Protein AF-A0A3R9V7Z4-F1 (afdb_monomer)

Secondary structure (DSSP, 8-state):
---------PPPPPPPPPPPPPPPPPPPPPPPP-EEEE---HHHHHHHTS-EEEEHHHHHHHHHHHHHHHHTT---

Structure (mmCIF, N/CA/C/O backbone):
data_AF-A0A3R9V7Z4-F1
#
_entry.id   AF-A0A3R9V7Z4-F1
#
loop_
_atom_site.group_PDB
_atom_site.id
_atom_site.type_symbol
_atom_site.label_atom_id
_atom_site.label_alt_id
_atom_site.label_comp_id
_atom_site.label_asym_id
_atom_site.label_entity_id
_atom_site.label_seq_id
_atom_site.pdbx_PDB_ins_code
_atom_site.Cartn_x
_atom_site.Cartn_y
_atom_site.Cartn_z
_atom_site.occupancy
_atom_site.B_iso_or_equiv
_atom_site.auth_seq_id
_atom_site.auth_comp_id
_atom_site.auth_asym_id
_atom_site.auth_atom_id
_atom_site.pdbx_PDB_model_num
ATOM 1 N N . PHE A 1 1 ? -59.077 -29.943 61.971 1.00 41.16 1 PHE A N 1
ATOM 2 C CA . PHE A 1 1 ? -58.320 -30.429 60.802 1.00 41.16 1 PHE A CA 1
ATOM 3 C C . PHE A 1 1 ? -57.644 -29.235 60.141 1.00 41.16 1 PHE A C 1
ATOM 5 O O . PHE A 1 1 ? -58.338 -28.312 59.741 1.00 41.16 1 PHE A O 1
ATOM 12 N N . PHE A 1 2 ? -56.308 -29.212 60.138 1.00 60.16 2 PHE A N 1
ATOM 13 C CA . PHE A 1 2 ? -55.472 -28.251 59.405 1.00 60.16 2 PHE A CA 1
ATOM 14 C C . PHE A 1 2 ? -55.689 -28.419 57.900 1.00 60.16 2 PHE A C 1
ATOM 16 O O . PHE A 1 2 ? -55.599 -29.559 57.460 1.00 60.16 2 PHE A O 1
ATOM 23 N N . GL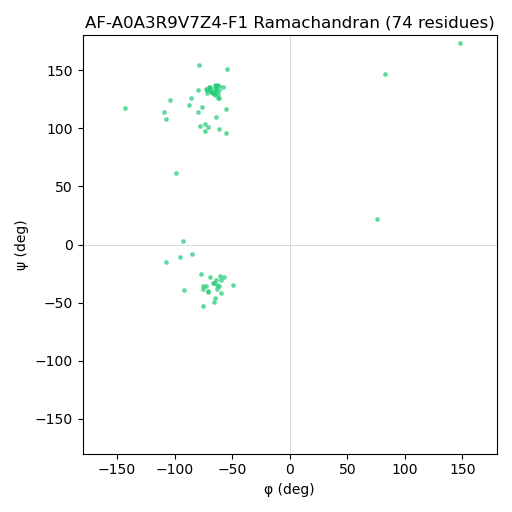N A 1 3 ? -55.830 -27.340 57.122 1.00 45.75 3 GLN A N 1
ATOM 24 C CA . GLN A 1 3 ? -55.212 -27.276 55.789 1.00 45.75 3 GLN A CA 1
ATOM 25 C C . GLN A 1 3 ? -54.715 -25.856 55.515 1.00 45.75 3 GLN A C 1
ATOM 27 O O . GLN A 1 3 ? -55.469 -24.888 55.558 1.00 45.75 3 GLN A O 1
ATOM 32 N N . GLY A 1 4 ? -53.395 -25.768 55.349 1.00 49.97 4 GLY A N 1
ATOM 33 C CA . GLY A 1 4 ? -52.629 -24.539 55.248 1.00 49.97 4 GLY A CA 1
ATOM 34 C C . GLY A 1 4 ? -52.710 -23.893 53.870 1.00 49.97 4 GLY A C 1
ATOM 35 O O . GLY A 1 4 ? -52.918 -24.546 52.851 1.00 49.97 4 GLY A O 1
ATOM 36 N N . SER A 1 5 ? -52.498 -22.583 53.873 1.00 60.56 5 SER A N 1
ATOM 37 C CA . SER A 1 5 ? -52.258 -21.735 52.712 1.00 60.56 5 SER A CA 1
ATOM 38 C C . SER A 1 5 ? -50.988 -22.178 51.981 1.00 60.56 5 SER A C 1
ATOM 40 O O . SER A 1 5 ? -49.877 -21.861 52.405 1.00 60.56 5 SER A O 1
ATOM 42 N N . GLY A 1 6 ? -51.148 -22.932 50.895 1.00 57.44 6 GLY A N 1
ATOM 43 C CA . GLY A 1 6 ? -50.052 -23.281 49.999 1.00 57.44 6 GLY A CA 1
ATOM 44 C C . GLY A 1 6 ? -49.647 -22.073 49.159 1.00 57.44 6 GLY A C 1
ATOM 45 O O . GLY A 1 6 ? -50.339 -21.718 48.209 1.00 57.44 6 GLY A O 1
ATOM 46 N N . THR A 1 7 ? -48.530 -21.435 49.497 1.00 56.66 7 THR A N 1
ATOM 47 C CA . THR A 1 7 ? -47.834 -20.515 48.593 1.00 56.66 7 THR A CA 1
ATOM 48 C C . THR A 1 7 ? -47.334 -21.313 47.390 1.00 56.66 7 THR A C 1
ATOM 50 O O . THR A 1 7 ? -46.444 -22.152 47.523 1.00 56.66 7 THR A O 1
ATOM 53 N N . GLN A 1 8 ? -47.939 -21.090 46.225 1.00 59.53 8 GLN A N 1
ATOM 54 C CA . GLN A 1 8 ? -47.507 -21.667 44.957 1.00 59.53 8 GLN A CA 1
ATOM 55 C C . GLN A 1 8 ? -46.193 -20.998 44.536 1.00 59.53 8 GLN A C 1
ATOM 57 O O . GLN A 1 8 ? -46.190 -19.868 44.054 1.00 59.53 8 GLN A O 1
ATOM 62 N N . THR A 1 9 ? -45.068 -21.676 44.749 1.00 61.78 9 THR A N 1
ATOM 63 C CA . THR A 1 9 ? -43.761 -21.206 44.282 1.00 61.78 9 THR A CA 1
ATOM 64 C C . THR A 1 9 ? -43.644 -21.505 42.788 1.00 61.78 9 THR A C 1
ATOM 66 O O . THR A 1 9 ? -43.438 -22.650 42.389 1.00 61.78 9 THR A O 1
ATOM 69 N N . THR A 1 10 ? -43.831 -20.486 41.951 1.00 76.94 10 THR A N 1
ATOM 70 C CA . THR A 1 10 ? -43.534 -20.555 40.514 1.00 76.94 10 THR A CA 1
ATOM 71 C C . THR A 1 10 ? -42.036 -20.818 40.326 1.00 76.94 10 THR A C 1
ATOM 73 O O . THR A 1 10 ? -41.236 -20.109 40.938 1.00 76.94 10 THR A O 1
ATOM 76 N N . PRO A 1 11 ? -41.626 -21.811 39.515 1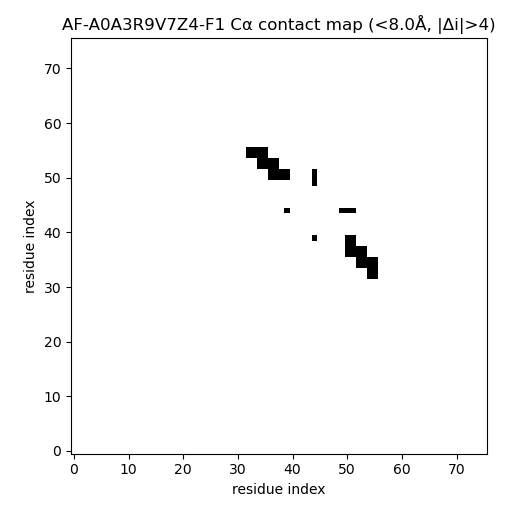.00 75.44 11 PRO A N 1
ATOM 77 C CA . PRO A 1 11 ? -40.213 -22.032 39.233 1.00 75.44 11 PRO A CA 1
ATOM 78 C C . PRO A 1 11 ? -39.636 -20.831 38.473 1.00 75.44 11 PRO A C 1
ATOM 80 O O . PRO A 1 11 ? -40.196 -20.387 37.471 1.00 75.44 11 PRO A O 1
ATOM 83 N N . GLU A 1 12 ? -38.521 -20.300 38.969 1.00 82.56 12 GLU A N 1
ATOM 84 C CA . GLU A 1 12 ? -37.786 -19.209 38.332 1.00 82.56 12 GLU A CA 1
ATOM 85 C C . GLU A 1 12 ? -37.120 -19.712 37.035 1.00 82.56 12 GLU A C 1
ATOM 87 O O . GLU A 1 12 ? -36.574 -20.822 37.020 1.00 82.56 12 GLU A O 1
ATOM 92 N N . PRO A 1 13 ? -37.183 -18.957 35.923 1.00 80.88 13 PRO A N 1
ATOM 93 C CA . PRO A 1 13 ? -36.564 -19.376 34.672 1.00 80.88 13 PRO A CA 1
ATOM 94 C C . PRO A 1 13 ? -35.034 -19.410 34.794 1.00 80.88 13 PRO A C 1
ATOM 96 O O . PRO A 1 13 ? -34.406 -18.442 35.214 1.00 80.88 13 PRO A O 1
ATOM 99 N N . ILE A 1 14 ? -34.426 -20.525 34.379 1.00 85.00 14 ILE A N 1
ATOM 100 C CA . ILE A 1 14 ? -32.967 -20.675 34.306 1.00 85.00 14 ILE A CA 1
ATOM 101 C C . ILE A 1 14 ? -32.426 -19.831 33.139 1.00 85.00 14 ILE A C 1
ATOM 103 O O . ILE A 1 14 ? -32.933 -19.960 32.020 1.00 85.00 14 ILE A O 1
ATOM 107 N N . PRO A 1 15 ? -31.388 -19.000 33.349 1.00 83.88 15 PRO A N 1
ATOM 108 C CA . PRO A 1 15 ? -30.763 -18.249 32.268 1.00 83.88 15 PRO A CA 1
ATOM 109 C C . PRO A 1 15 ? -30.023 -19.182 31.299 1.00 83.88 15 PRO A C 1
ATOM 111 O O . PRO A 1 15 ? -29.224 -20.027 31.703 1.00 83.88 15 PRO A O 1
ATOM 114 N N . THR A 1 16 ? -30.269 -19.005 30.001 1.00 86.88 16 THR A N 1
ATOM 115 C CA . THR A 1 16 ? -29.552 -19.706 28.926 1.00 86.88 16 THR A CA 1
ATOM 116 C C . THR A 1 16 ? -28.111 -19.192 28.830 1.00 86.88 16 THR A C 1
ATOM 118 O O . THR A 1 16 ? -27.911 -17.975 28.847 1.00 86.88 16 THR A O 1
ATOM 121 N N . PRO A 1 17 ? -27.094 -20.065 28.692 1.00 85.25 17 PRO A N 1
ATOM 122 C CA . PRO A 1 17 ? -25.718 -19.619 28.507 1.00 85.25 17 PRO A CA 1
ATOM 123 C C . PRO A 1 17 ? -25.552 -18.872 27.177 1.00 85.25 17 PRO A C 1
ATOM 125 O O . PRO A 1 17 ? -25.967 -19.347 26.119 1.00 85.25 17 PRO A O 1
ATOM 128 N N . THR A 1 18 ? -24.912 -1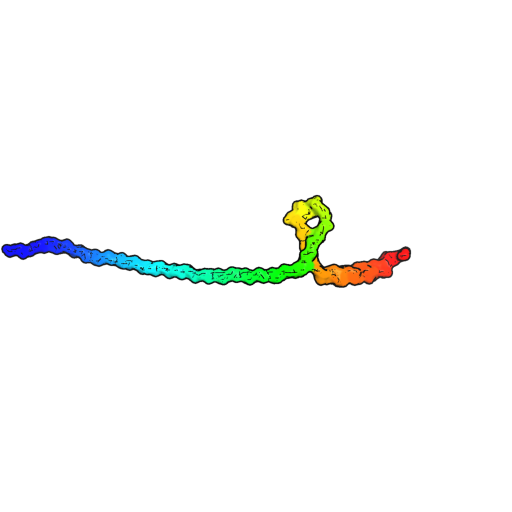7.706 27.231 1.00 86.44 18 THR A N 1
ATOM 129 C CA . THR A 1 18 ? -24.547 -16.923 26.046 1.00 86.44 18 THR A CA 1
ATOM 130 C C . THR A 1 18 ? -23.438 -17.640 25.267 1.00 86.44 18 THR A C 1
ATOM 132 O O . THR A 1 18 ? -22.456 -18.067 25.882 1.00 86.44 18 THR A O 1
ATOM 135 N N . PRO A 1 19 ? -23.537 -17.769 23.931 1.00 86.94 19 PRO A N 1
ATOM 136 C CA . PRO A 1 19 ? -22.471 -18.363 23.134 1.00 86.94 19 PRO A CA 1
ATOM 137 C C . PRO A 1 19 ? -21.188 -17.529 23.226 1.00 86.94 19 PRO A C 1
ATOM 139 O O . PRO A 1 19 ? -21.212 -16.300 23.150 1.00 86.94 19 PRO A O 1
ATOM 142 N N . THR A 1 20 ? -20.052 -18.207 23.371 1.00 88.00 20 THR A N 1
ATOM 143 C CA . THR A 1 20 ? -18.729 -17.577 23.325 1.00 88.00 20 THR A CA 1
ATOM 144 C C . THR A 1 20 ? -18.408 -17.159 21.884 1.00 88.00 20 THR A C 1
ATOM 146 O O . THR A 1 20 ? -18.586 -17.974 20.975 1.00 88.00 20 THR A O 1
ATOM 149 N N . PRO A 1 21 ? -17.926 -15.926 21.637 1.00 86.12 21 PRO A N 1
ATOM 150 C CA . PRO A 1 21 ? -17.523 -15.513 20.299 1.00 86.12 21 PRO A CA 1
ATOM 151 C C . PRO A 1 21 ? -16.326 -16.339 19.813 1.00 86.12 21 PRO A C 1
ATOM 153 O O . PRO A 1 21 ? -15.362 -16.566 20.546 1.00 86.12 21 PRO A O 1
ATOM 156 N N . THR A 1 22 ? -16.379 -16.778 18.558 1.00 87.75 22 THR A N 1
ATOM 157 C CA . THR A 1 22 ? -15.255 -17.438 17.889 1.00 87.75 22 THR A CA 1
ATOM 158 C C . THR A 1 22 ? -14.174 -16.401 17.558 1.00 87.75 22 THR A C 1
ATOM 160 O O . THR A 1 22 ? -14.511 -15.337 17.033 1.00 87.75 22 THR A O 1
ATOM 163 N N . PRO A 1 23 ? -12.884 -16.668 17.836 1.00 85.50 23 PRO A N 1
ATOM 164 C CA . PRO A 1 23 ? -11.810 -15.757 17.461 1.00 85.50 23 PRO A CA 1
ATOM 165 C C . PRO A 1 23 ? -11.711 -15.639 15.936 1.00 85.50 23 PRO A C 1
ATOM 167 O O . PRO A 1 23 ? -11.718 -16.638 15.216 1.00 85.50 23 PRO A O 1
ATOM 170 N N . VAL A 1 24 ? -11.607 -14.404 15.449 1.00 86.62 24 VAL A N 1
ATOM 171 C CA . VAL A 1 24 ? -11.383 -14.110 14.031 1.00 86.62 24 VAL A CA 1
ATOM 172 C C . VAL A 1 24 ? -9.892 -14.300 13.727 1.00 86.62 24 VAL A C 1
ATOM 174 O O . VAL A 1 24 ? -9.061 -13.807 14.495 1.00 86.62 24 VAL A O 1
ATOM 177 N N . PRO A 1 25 ? -9.518 -15.003 12.642 1.00 84.25 25 PRO A N 1
ATOM 178 C CA . PRO A 1 25 ? -8.120 -15.135 12.252 1.00 84.25 25 PRO A CA 1
ATOM 179 C C . PRO A 1 25 ? -7.514 -13.763 11.934 1.00 84.25 25 PRO A C 1
ATOM 181 O O . PRO A 1 25 ? -8.128 -12.936 11.259 1.00 84.25 25 PRO A O 1
ATOM 184 N N . LEU A 1 26 ? -6.293 -13.530 12.420 1.00 85.38 26 LEU A N 1
ATOM 185 C CA . LEU A 1 26 ? -5.526 -12.329 12.102 1.00 85.38 26 LEU A CA 1
ATOM 186 C C . LEU A 1 26 ? -5.192 -12.323 10.597 1.00 85.38 26 LEU A C 1
ATOM 188 O O . LEU A 1 26 ? -4.797 -13.369 10.071 1.00 85.38 26 LEU A O 1
ATOM 192 N N . PRO A 1 27 ? -5.316 -11.183 9.892 1.00 80.88 27 PRO A N 1
ATOM 193 C CA . PRO A 1 27 ? -4.871 -11.085 8.509 1.00 80.88 27 PRO A CA 1
ATOM 194 C C . PRO A 1 27 ? -3.382 -11.425 8.399 1.00 80.8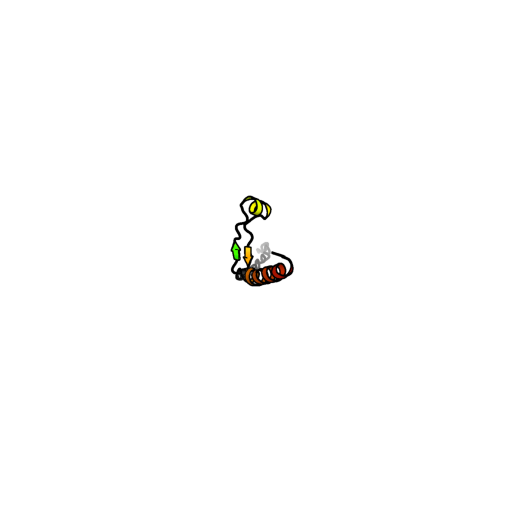8 27 PRO A C 1
ATOM 196 O O . PRO A 1 27 ? -2.557 -10.972 9.193 1.00 80.88 27 PRO A O 1
ATOM 199 N N . THR A 1 28 ? -3.040 -12.230 7.396 1.00 80.00 28 THR A N 1
ATOM 200 C CA . THR A 1 28 ? -1.648 -12.530 7.061 1.00 80.00 28 THR A CA 1
ATOM 201 C C . THR A 1 28 ? -0.958 -11.244 6.591 1.00 80.00 28 THR A C 1
ATOM 203 O O . THR A 1 28 ? -1.510 -10.557 5.727 1.00 80.00 28 THR A O 1
ATOM 206 N N . PRO A 1 29 ? 0.224 -10.888 7.127 1.00 71.75 29 PRO A N 1
ATOM 207 C CA . PRO A 1 29 ? 0.963 -9.727 6.651 1.00 71.75 29 PRO A CA 1
ATOM 208 C C . PRO A 1 29 ? 1.329 -9.917 5.177 1.00 71.75 29 PRO A C 1
ATOM 210 O O . PRO A 1 29 ? 1.909 -10.933 4.790 1.00 71.75 29 PRO A O 1
ATOM 213 N N . VAL A 1 30 ? 0.960 -8.939 4.350 1.00 77.50 30 VAL A N 1
ATOM 214 C CA . VAL A 1 30 ? 1.330 -8.911 2.933 1.00 77.50 30 VAL A CA 1
ATOM 215 C C . VAL A 1 30 ? 2.842 -8.683 2.849 1.00 77.50 30 VAL A C 1
ATOM 217 O O . VAL A 1 30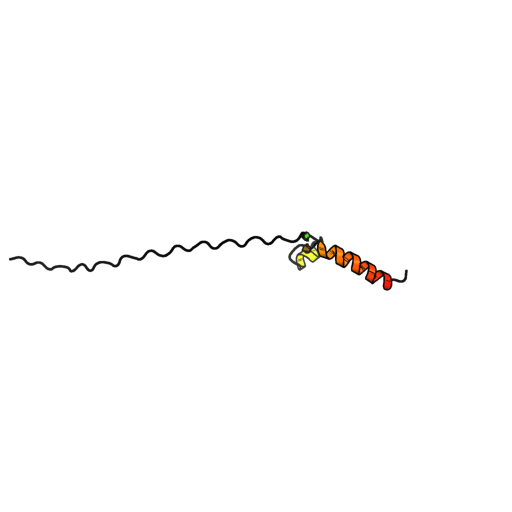 ? 3.336 -7.778 3.529 1.00 77.50 30 VAL A O 1
ATOM 220 N N . PRO A 1 31 ? 3.587 -9.464 2.043 1.00 60.09 31 PRO A N 1
ATOM 221 C CA . PRO A 1 31 ? 4.996 -9.199 1.794 1.00 60.09 31 PRO A CA 1
ATOM 222 C C . PRO A 1 31 ? 5.136 -7.773 1.271 1.00 60.09 31 PRO A C 1
ATOM 224 O O . PRO A 1 31 ? 4.590 -7.436 0.218 1.00 60.09 31 PRO A O 1
ATOM 227 N N . GLN A 1 32 ? 5.822 -6.919 2.028 1.00 66.38 32 GLN A N 1
ATOM 228 C CA . GLN A 1 32 ? 6.162 -5.606 1.512 1.00 66.38 32 GLN A CA 1
ATOM 229 C C . GLN A 1 32 ? 7.160 -5.823 0.372 1.00 66.38 32 GLN A C 1
ATOM 231 O O . GLN A 1 32 ? 8.101 -6.602 0.552 1.00 66.38 32 GLN A O 1
ATOM 236 N N . PRO A 1 33 ? 6.949 -5.210 -0.806 1.00 64.25 33 PRO A N 1
ATOM 237 C CA . PRO A 1 33 ? 7.966 -5.238 -1.846 1.00 64.25 33 PRO A CA 1
ATOM 238 C C . PRO A 1 33 ? 9.278 -4.713 -1.261 1.00 64.25 33 PRO A C 1
ATOM 240 O O . PRO A 1 33 ? 9.244 -3.906 -0.331 1.00 64.25 33 PRO A O 1
ATOM 243 N N . ASP A 1 34 ? 10.416 -5.174 -1.788 1.00 69.50 34 ASP A N 1
ATOM 244 C CA . ASP A 1 34 ? 11.723 -4.601 -1.465 1.00 69.50 34 ASP A CA 1
ATOM 245 C C . ASP A 1 34 ? 11.669 -3.095 -1.766 1.00 69.50 34 ASP A C 1
ATOM 247 O O . ASP A 1 34 ? 11.737 -2.633 -2.910 1.00 69.50 34 ASP A O 1
ATOM 251 N N . CYS A 1 35 ? 11.401 -2.344 -0.704 1.00 68.62 35 CYS A N 1
ATOM 252 C CA . CYS A 1 35 ? 11.135 -0.923 -0.698 1.00 68.62 35 CYS A CA 1
ATOM 253 C C . CYS A 1 35 ? 12.363 -0.282 -0.092 1.00 68.62 35 CYS A C 1
ATOM 255 O O . CYS A 1 35 ? 12.604 -0.384 1.113 1.00 68.62 35 CYS A O 1
ATOM 257 N N . ARG A 1 36 ? 13.154 0.384 -0.927 1.00 69.69 36 ARG A N 1
ATOM 258 C CA . ARG A 1 36 ? 14.235 1.214 -0.413 1.00 69.69 36 ARG A CA 1
ATOM 259 C C . ARG A 1 36 ? 13.661 2.589 -0.096 1.00 69.69 36 ARG A C 1
ATOM 261 O O . ARG A 1 36 ? 13.045 3.187 -0.984 1.00 69.69 36 ARG A O 1
ATOM 268 N N . PRO A 1 37 ? 13.845 3.094 1.135 1.00 73.31 37 PRO A N 1
ATOM 269 C CA . PRO A 1 37 ? 13.495 4.468 1.435 1.00 73.31 37 PRO A CA 1
ATOM 270 C C . PRO A 1 37 ? 14.359 5.375 0.560 1.00 73.31 37 PRO A C 1
ATOM 272 O O . PRO A 1 37 ? 15.585 5.232 0.514 1.00 73.31 37 PRO A O 1
ATOM 275 N N . VAL A 1 38 ? 13.714 6.264 -0.187 1.00 78.00 38 VAL A N 1
ATOM 276 C CA . VAL A 1 38 ? 14.414 7.315 -0.921 1.00 78.00 38 VAL A CA 1
ATOM 277 C C . VAL A 1 38 ? 14.568 8.501 0.013 1.00 78.00 38 VAL A C 1
ATOM 279 O O . VAL A 1 38 ? 13.571 9.052 0.467 1.00 78.00 38 VAL A O 1
ATOM 282 N N . ASP A 1 39 ? 15.815 8.892 0.264 1.00 78.19 39 ASP A N 1
ATOM 283 C CA . ASP A 1 39 ? 16.131 10.137 0.957 1.00 78.19 39 ASP A CA 1
ATOM 284 C C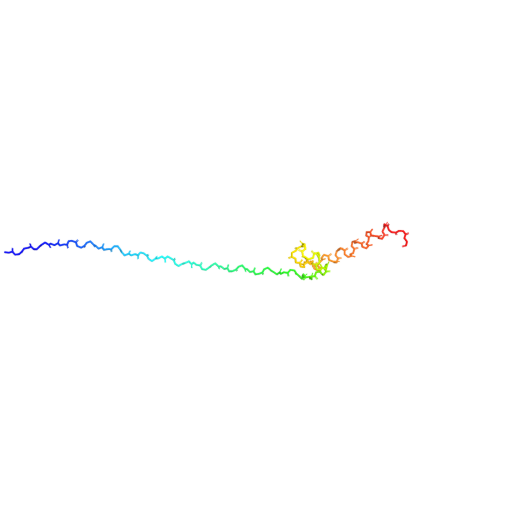 . ASP A 1 39 ? 15.876 11.310 0.001 1.00 78.19 39 ASP A C 1
ATOM 286 O O . ASP A 1 39 ? 16.670 11.597 -0.901 1.00 78.19 39 ASP A O 1
ATOM 290 N N . LEU A 1 40 ? 14.705 11.931 0.147 1.00 80.75 40 LEU A N 1
ATOM 291 C CA . LEU A 1 40 ? 14.299 13.126 -0.603 1.00 80.75 40 LEU A CA 1
ATOM 292 C C . LEU A 1 40 ? 14.643 14.417 0.157 1.00 80.75 40 LEU A C 1
ATOM 294 O O . LEU A 1 40 ? 14.331 15.516 -0.312 1.00 80.75 40 LEU A O 1
ATOM 298 N N . GLY A 1 41 ? 15.287 14.292 1.320 1.00 80.81 41 GLY A N 1
ATOM 299 C CA . GLY A 1 41 ? 15.509 15.376 2.259 1.00 80.81 41 GLY A CA 1
ATOM 300 C C . GLY A 1 41 ? 14.303 15.632 3.166 1.00 80.81 41 GLY A C 1
ATOM 301 O O . GLY A 1 41 ? 13.137 15.545 2.771 1.00 80.81 41 GLY A O 1
ATOM 302 N N . SER A 1 42 ? 14.605 16.037 4.398 1.00 81.88 42 SER A N 1
ATOM 303 C CA . SER A 1 42 ? 13.643 16.205 5.494 1.00 81.88 42 SER A CA 1
ATOM 304 C C . SER A 1 42 ? 12.491 17.169 5.196 1.00 81.88 42 SER A C 1
ATOM 306 O O . SER A 1 42 ? 11.403 17.004 5.738 1.00 81.88 42 SER A O 1
ATOM 308 N N . TRP A 1 43 ? 12.688 18.160 4.320 1.00 85.31 43 TRP A N 1
ATOM 309 C CA . TRP A 1 43 ? 11.619 19.071 3.898 1.00 85.31 43 TRP A CA 1
ATOM 310 C C . TRP A 1 43 ? 10.524 18.353 3.097 1.00 85.31 43 TRP A C 1
ATOM 312 O O . TRP A 1 43 ? 9.339 18.499 3.403 1.00 85.31 43 TRP A O 1
ATOM 322 N N . VAL A 1 44 ? 10.915 17.567 2.094 1.00 84.81 44 VAL A N 1
ATOM 323 C CA . VAL A 1 44 ? 9.978 16.875 1.199 1.00 84.81 44 VAL A CA 1
ATOM 324 C C . VAL A 1 44 ? 9.276 15.738 1.943 1.00 84.81 44 VAL A C 1
ATOM 326 O O . VAL A 1 44 ? 8.063 15.580 1.820 1.00 84.81 44 VAL A O 1
ATOM 329 N N . GLU A 1 45 ? 10.000 15.007 2.793 1.00 82.31 45 GLU A N 1
ATOM 330 C CA . GLU A 1 45 ? 9.437 13.942 3.636 1.00 82.31 45 GLU A CA 1
ATOM 331 C C . GLU A 1 45 ? 8.403 14.468 4.642 1.00 82.31 45 GLU A C 1
ATOM 333 O O . GLU A 1 45 ? 7.400 13.802 4.897 1.00 82.31 45 GLU A O 1
ATOM 338 N N . SER A 1 46 ? 8.594 15.683 5.173 1.00 83.31 46 SER A N 1
ATOM 339 C CA . SER A 1 46 ? 7.632 16.325 6.082 1.00 83.31 46 SER A CA 1
ATOM 340 C C . SER A 1 46 ? 6.315 16.675 5.380 1.00 83.31 46 SER A C 1
ATOM 342 O O . SER A 1 46 ? 5.244 16.581 5.975 1.00 83.31 46 SER A O 1
ATOM 344 N N . TRP A 1 47 ? 6.374 17.030 4.092 1.00 83.25 47 TRP A N 1
ATOM 345 C CA . TRP A 1 47 ? 5.179 17.285 3.283 1.00 83.25 47 TRP A CA 1
ATOM 346 C C . TRP A 1 47 ? 4.460 15.994 2.867 1.00 83.25 47 TRP A C 1
ATOM 348 O O . TRP A 1 47 ? 3.233 15.956 2.825 1.00 83.25 47 TRP A O 1
ATOM 358 N N . LEU A 1 48 ? 5.217 14.927 2.599 1.00 79.69 48 LEU A N 1
ATOM 359 C CA . LEU A 1 48 ? 4.689 13.620 2.188 1.00 79.69 48 LEU A CA 1
ATOM 360 C C . LEU A 1 48 ? 4.280 12.724 3.369 1.00 79.69 48 LEU A C 1
ATOM 362 O O . LEU A 1 48 ? 3.661 11.683 3.160 1.00 79.69 48 LEU A O 1
ATOM 366 N N . GLY A 1 49 ? 4.590 13.132 4.603 1.00 79.25 49 GLY A N 1
ATOM 367 C CA . GLY A 1 49 ? 4.252 12.386 5.814 1.00 79.25 49 GLY A CA 1
ATOM 368 C C . GLY A 1 49 ? 5.141 11.164 6.063 1.00 79.25 49 GLY A C 1
ATOM 369 O O . GLY A 1 49 ? 4.726 10.249 6.772 1.00 79.25 49 GLY A O 1
ATOM 370 N N . GLY A 1 50 ? 6.348 11.134 5.492 1.00 74.50 50 GLY A N 1
ATOM 371 C CA . GLY A 1 50 ? 7.316 10.052 5.662 1.00 74.50 50 GLY A CA 1
ATOM 372 C C . GLY A 1 50 ? 8.193 9.808 4.428 1.00 74.50 50 GLY A C 1
ATOM 373 O O . GLY A 1 50 ? 7.971 10.410 3.374 1.00 74.50 50 GLY A O 1
ATOM 374 N N . PRO A 1 51 ? 9.200 8.924 4.551 1.00 74.69 51 PRO A N 1
ATOM 375 C CA . PRO A 1 51 ? 10.069 8.559 3.440 1.00 74.69 51 PRO A CA 1
ATOM 376 C C . PRO A 1 51 ? 9.268 7.845 2.350 1.00 74.69 51 PRO A C 1
ATOM 378 O O . PRO A 1 51 ? 8.471 6.942 2.620 1.00 74.69 51 PRO A O 1
ATOM 381 N N . VAL A 1 52 ? 9.498 8.235 1.097 1.00 76.31 52 VAL A N 1
ATOM 382 C CA . VAL A 1 52 ? 8.833 7.606 -0.045 1.00 76.31 52 VAL A CA 1
ATOM 383 C C . VAL A 1 52 ? 9.479 6.250 -0.308 1.00 76.31 52 VAL A C 1
ATOM 385 O O . VAL A 1 52 ? 10.664 6.154 -0.633 1.00 76.31 52 VAL A O 1
ATOM 388 N N . CYS A 1 53 ? 8.677 5.195 -0.192 1.00 79.06 53 CYS A N 1
ATOM 389 C CA . CYS A 1 53 ? 9.063 3.847 -0.584 1.00 79.06 53 CYS A CA 1
ATOM 390 C C . CYS A 1 53 ? 8.921 3.695 -2.099 1.00 79.06 53 CYS A C 1
ATOM 392 O O . CYS A 1 53 ? 7.807 3.718 -2.626 1.00 79.06 53 CYS A O 1
ATOM 394 N N . VAL A 1 54 ? 10.042 3.508 -2.798 1.00 74.69 54 VAL A N 1
ATOM 395 C CA . VAL A 1 54 ? 10.030 3.181 -4.229 1.00 74.69 54 VAL A CA 1
ATOM 396 C C . VAL A 1 54 ? 10.348 1.691 -4.387 1.00 74.69 54 VAL A C 1
ATOM 398 O O . VAL A 1 54 ? 11.393 1.251 -3.901 1.00 74.69 54 VAL A O 1
ATOM 401 N N . PRO A 1 55 ? 9.482 0.904 -5.051 1.00 71.00 55 PRO A N 1
ATOM 402 C CA . PRO A 1 55 ? 9.763 -0.499 -5.331 1.00 71.00 55 PRO A CA 1
ATOM 403 C C . PRO A 1 55 ? 11.012 -0.648 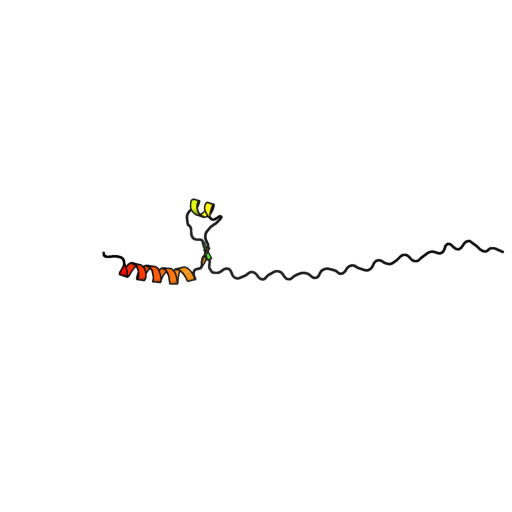-6.212 1.00 71.00 55 PRO A C 1
ATOM 405 O O . PRO A 1 55 ? 11.115 -0.007 -7.263 1.00 71.00 55 PRO A O 1
ATOM 408 N N . ASP A 1 56 ? 11.924 -1.553 -5.846 1.00 66.56 56 ASP A N 1
ATOM 409 C CA . ASP A 1 56 ? 13.110 -1.904 -6.646 1.00 66.56 56 ASP A CA 1
ATOM 410 C C . ASP A 1 56 ? 12.844 -2.228 -8.149 1.00 66.56 56 ASP A C 1
ATOM 412 O O . ASP A 1 56 ? 13.679 -1.841 -8.979 1.00 66.56 56 ASP A O 1
ATOM 416 N N . PRO A 1 57 ? 11.724 -2.859 -8.589 1.00 66.38 57 PRO A N 1
ATOM 417 C CA . PRO A 1 57 ? 11.505 -3.128 -10.020 1.00 66.38 57 PRO A CA 1
ATOM 418 C C . PRO A 1 57 ? 11.367 -1.866 -10.890 1.00 66.38 57 PRO A C 1
ATOM 420 O O . PRO A 1 57 ? 11.816 -1.878 -12.038 1.00 66.38 57 PRO A O 1
ATOM 423 N N . TRP A 1 58 ? 10.849 -0.757 -10.346 1.00 63.62 58 TRP A N 1
ATOM 424 C CA . TRP A 1 58 ? 10.638 0.499 -11.086 1.00 63.62 58 TRP A CA 1
ATOM 425 C C . TRP A 1 58 ? 11.952 1.079 -11.620 1.00 63.62 58 TRP A C 1
ATOM 427 O O . TRP A 1 58 ? 12.001 1.645 -12.712 1.00 63.62 58 TRP A O 1
ATOM 437 N N . LYS A 1 59 ? 13.053 0.943 -10.867 1.00 59.75 59 LYS A N 1
ATOM 438 C CA . LYS A 1 59 ? 14.337 1.554 -11.245 1.00 59.75 59 LYS A CA 1
ATOM 439 C C . LYS A 1 59 ? 14.967 0.898 -12.473 1.00 59.75 59 LYS A C 1
ATOM 441 O O . LYS A 1 59 ? 15.710 1.573 -13.183 1.00 59.75 59 LYS A O 1
ATOM 446 N N . LYS A 1 60 ? 14.694 -0.387 -12.726 1.00 61.09 60 LYS A N 1
ATOM 447 C CA . LYS A 1 60 ? 15.224 -1.090 -13.904 1.00 61.09 60 LYS A CA 1
ATOM 448 C C . LYS A 1 60 ? 14.498 -0.678 -15.182 1.00 61.09 60 LYS A C 1
ATOM 450 O O . LYS A 1 60 ? 15.161 -0.506 -16.195 1.00 61.09 60 LYS A O 1
ATOM 455 N N . GLU A 1 61 ? 13.185 -0.463 -15.121 1.00 58.78 61 GLU A N 1
ATOM 456 C CA . GLU A 1 61 ? 12.407 0.030 -16.266 1.00 58.78 61 GLU A CA 1
ATOM 457 C C . GLU A 1 61 ? 12.637 1.520 -16.503 1.00 58.78 61 GLU A C 1
ATOM 459 O O . GLU A 1 61 ? 13.081 1.901 -17.584 1.00 58.78 61 GLU A O 1
ATOM 464 N N . ALA A 1 62 ? 12.460 2.358 -15.476 1.00 62.81 62 ALA A N 1
ATOM 465 C CA . ALA A 1 62 ? 12.669 3.796 -15.612 1.00 62.81 62 ALA A CA 1
ATOM 466 C C . ALA A 1 62 ? 14.114 4.101 -16.027 1.00 62.81 62 ALA A C 1
ATOM 468 O O . ALA A 1 62 ? 14.333 4.918 -16.912 1.00 62.81 62 ALA A O 1
ATOM 469 N N . GLY A 1 63 ? 15.092 3.400 -15.434 1.00 60.78 63 GLY A N 1
ATOM 470 C CA . GLY A 1 63 ? 16.526 3.564 -15.676 1.00 60.78 63 GLY A CA 1
ATOM 471 C C . GLY A 1 63 ? 16.984 3.338 -17.120 1.00 60.78 63 GLY A C 1
ATOM 472 O O . GLY A 1 63 ? 17.977 3.934 -17.546 1.00 60.78 63 GLY A O 1
ATOM 473 N N . LEU A 1 64 ? 16.287 2.464 -17.846 1.00 60.69 64 LEU A N 1
ATOM 474 C CA . LEU A 1 64 ? 16.577 2.134 -19.240 1.00 60.69 64 LEU A CA 1
ATOM 475 C C . LEU A 1 64 ? 15.774 3.023 -20.194 1.00 60.69 64 LEU A C 1
ATOM 477 O O . LEU A 1 64 ? 16.331 3.504 -21.179 1.00 60.69 64 LEU A O 1
ATOM 481 N N . ASP A 1 65 ? 14.514 3.304 -19.858 1.00 65.75 65 ASP A N 1
ATOM 482 C CA . ASP A 1 65 ? 13.624 4.143 -20.663 1.00 65.75 65 ASP A CA 1
ATOM 483 C C . ASP A 1 65 ? 14.117 5.596 -20.745 1.00 65.75 65 ASP A C 1
ATOM 485 O O . ASP A 1 65 ? 14.263 6.140 -21.839 1.00 65.75 65 ASP A O 1
ATOM 489 N N . TRP A 1 66 ? 14.511 6.206 -19.617 1.00 70.12 66 TRP A N 1
ATOM 490 C CA . TRP A 1 66 ? 14.947 7.610 -19.626 1.00 70.12 66 TRP A CA 1
ATOM 491 C C . TRP A 1 66 ? 16.242 7.823 -20.418 1.00 70.12 66 TRP A C 1
ATOM 493 O O . TRP A 1 66 ? 16.423 8.867 -21.045 1.00 70.12 66 TRP A O 1
ATOM 503 N N . LYS A 1 67 ? 17.157 6.845 -20.415 1.00 67.75 67 LYS A N 1
ATOM 504 C CA . LYS A 1 67 ? 18.417 6.948 -21.165 1.00 67.75 67 LYS A CA 1
ATOM 505 C C . LYS A 1 67 ? 18.197 6.855 -22.664 1.00 67.75 67 LYS A C 1
ATOM 507 O O . LYS A 1 67 ? 18.830 7.608 -23.399 1.00 67.75 67 LYS A O 1
ATOM 512 N N . GLU A 1 68 ? 17.320 5.964 -23.113 1.00 68.44 68 GLU A N 1
ATOM 513 C CA . GLU A 1 68 ? 16.985 5.859 -24.534 1.00 68.44 68 GLU A CA 1
ATOM 514 C C . GLU A 1 68 ? 16.120 7.046 -24.991 1.00 68.44 68 GLU A C 1
ATOM 516 O O . GLU A 1 68 ? 16.365 7.594 -26.066 1.00 68.44 68 GLU A O 1
ATOM 521 N N . ALA A 1 69 ? 15.216 7.547 -24.141 1.00 68.38 69 ALA A N 1
ATOM 522 C CA . ALA A 1 69 ? 14.424 8.747 -24.415 1.00 68.38 69 ALA A CA 1
ATOM 523 C C . ALA A 1 69 ? 15.286 10.017 -24.563 1.00 68.38 69 ALA A C 1
ATOM 525 O O . ALA A 1 69 ? 15.028 10.843 -25.439 1.00 68.38 69 AL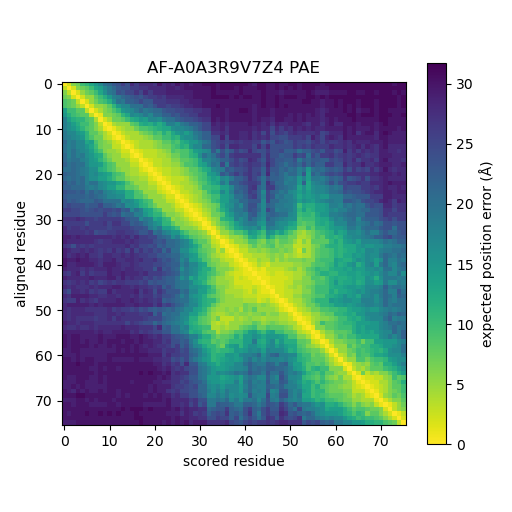A A O 1
ATOM 526 N N . LEU A 1 70 ? 16.346 10.175 -23.760 1.00 70.69 70 LEU A N 1
ATOM 527 C CA . LEU A 1 70 ? 17.262 11.317 -23.887 1.00 70.69 70 LEU A CA 1
ATOM 528 C C . LEU A 1 70 ? 18.249 11.186 -25.054 1.00 70.69 70 LEU A C 1
ATOM 530 O O . LEU A 1 70 ? 18.687 12.202 -25.592 1.00 70.69 70 LEU A O 1
ATOM 534 N N . LYS A 1 71 ? 18.570 9.963 -25.493 1.00 66.31 71 LYS A N 1
ATOM 535 C CA . LYS A 1 71 ? 19.520 9.699 -26.589 1.00 66.31 71 LYS A CA 1
ATOM 536 C C . LYS A 1 71 ? 19.090 10.311 -27.926 1.00 66.31 71 LYS A C 1
ATOM 538 O O . LYS A 1 71 ? 19.938 10.597 -28.763 1.00 66.31 71 LYS A O 1
ATOM 543 N N . GLY A 1 72 ? 17.784 10.496 -28.128 1.00 65.31 72 GLY A N 1
ATOM 544 C CA . GLY A 1 72 ? 17.219 11.124 -29.327 1.00 65.31 72 GLY A CA 1
ATOM 545 C C . GLY A 1 72 ? 16.923 12.621 -29.193 1.00 65.31 72 GLY A C 1
ATOM 546 O O . GLY A 1 72 ? 16.625 13.265 -30.195 1.00 65.31 72 GLY A O 1
ATOM 547 N N . VAL A 1 73 ? 16.979 13.177 -27.980 1.00 71.00 73 VAL A N 1
ATOM 548 C CA . VAL A 1 73 ? 16.537 14.555 -27.682 1.00 71.00 73 VAL A CA 1
ATOM 549 C C . VAL A 1 73 ? 17.717 15.501 -27.424 1.00 71.00 73 VAL A C 1
ATOM 551 O O . VAL A 1 73 ? 17.548 16.717 -27.481 1.00 71.00 73 VAL A O 1
ATOM 554 N N . TRP A 1 74 ? 18.924 14.980 -27.186 1.00 52.03 74 TRP A N 1
ATOM 555 C CA . TRP A 1 74 ? 20.079 15.776 -26.762 1.00 52.03 74 TRP A CA 1
ATOM 556 C C . TRP A 1 74 ? 2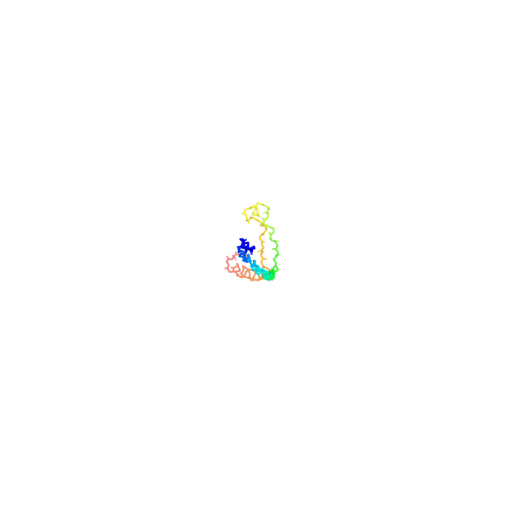1.160 15.910 -27.861 1.00 52.03 74 TRP A C 1
ATOM 558 O O . TRP A 1 74 ? 21.775 14.906 -28.217 1.00 52.03 74 TRP A O 1
ATOM 568 N N . PRO A 1 75 ? 21.426 17.118 -28.410 1.00 53.75 75 PRO A N 1
ATOM 569 C CA . PRO A 1 75 ? 22.407 17.336 -29.471 1.00 53.75 75 PRO A CA 1
ATOM 570 C C . PRO A 1 75 ? 23.743 17.859 -28.912 1.00 53.75 75 PRO A C 1
ATOM 572 O O . PRO A 1 75 ? 24.156 18.973 -29.242 1.00 53.75 75 PRO A O 1
ATOM 575 N N . PHE A 1 76 ? 24.412 17.086 -28.054 1.00 55.91 76 PHE A N 1
ATOM 576 C CA . PHE A 1 76 ? 25.830 17.308 -27.748 1.00 55.91 76 PHE A CA 1
ATOM 577 C C . PHE A 1 76 ? 26.567 16.032 -27.363 1.00 55.91 76 PHE A C 1
ATOM 579 O O . PHE A 1 76 ? 26.036 15.267 -26.526 1.00 55.91 76 PHE A O 1
#

Solvent-accessible surface area (backbone atoms only — not comparable to full-atom values): 5376 Å² total; per-residue (Å²): 136,92,83,80,88,76,80,80,78,75,84,78,84,79,83,78,83,77,81,78,83,78,85,77,81,76,82,78,83,75,83,73,67,68,51,51,71,46,88,74,49,74,72,55,25,65,74,69,75,42,69,52,66,48,53,62,72,56,55,63,54,51,60,51,49,55,54,58,60,44,67,79,71,58,96,123

Mean predicted aligned error: 18.54 Å

Radius of gyration: 36.8 Å; Cα contacts (8 Å, |Δi|>4): 28; chains: 1; bounding box: 84×50×90 Å

Foldseek 3Di:
DDDDDDDPDDDDDDDDDDDDDDDDDDDDDDPDAPWDFDCPDPVVQVVVVHTDTDHPVVCVVVVVVVVVVVVVVDDD

pLDDT: mean 72.01, std 11.26, range [41.16, 88.0]

Sequence (76 aa):
FFQGSGTQTTPEPIPTPTPTPTPVPLPTPVPQPDCRPVDLGSWVESWLGGPVCVPDPWKKEAGLDWKEALKGVWPF